Protein AF-A0A5B1B4X1-F1 (afdb_monomer_lite)

Sequence (110 aa):
MELWLKTYKQEGIEAMLIGSKPRKAKKRKITKAVHTGLSKRLNDSYQGFESYVQTVNWVIEQYGISYPYNTLREYMIDVFGCKIKQPRKSHIKKDPEAQADFLKLTKSNF

Radius of gyration: 26.23 Å; chains: 1; bounding box: 66×25×68 Å

Secondary structure (DSSP, 8-state):
--HHHHHHHHHTTHHHHS-S-PPPPPPPSS-HHHHHHHHHHHT-TTT--S-HHHHHHHHHHHH-----HHHHHHHHHHHH--------SS-TT--HHHHHHHHHHHHS--

Foldseek 3Di:
DDPVVVCCVPPNVVSVVPPDDPDPDDDQPDDPVLVVVLVVQCPDPVRHDPDLVVSQVVCCVPPVDHDDSCSSVVCCCVPVVDDDDDDDPDDPPDDPVVVVVVVVVVVVPD

Structure (mmCIF, N/CA/C/O backbone):
data_AF-A0A5B1B4X1-F1
#
_entry.id   AF-A0A5B1B4X1-F1
#
loop_
_atom_site.group_PDB
_atom_site.id
_atom_site.type_symbol
_atom_site.label_atom_id
_atom_site.label_alt_id
_atom_site.label_comp_id
_atom_site.label_asym_id
_atom_site.label_entity_id
_atom_site.label_seq_id
_atom_site.pdbx_PDB_ins_code
_atom_site.Cartn_x
_atom_site.Cartn_y
_atom_site.Cartn_z
_atom_site.occupancy
_atom_site.B_iso_or_equiv
_atom_site.auth_seq_id
_atom_site.auth_comp_id
_atom_site.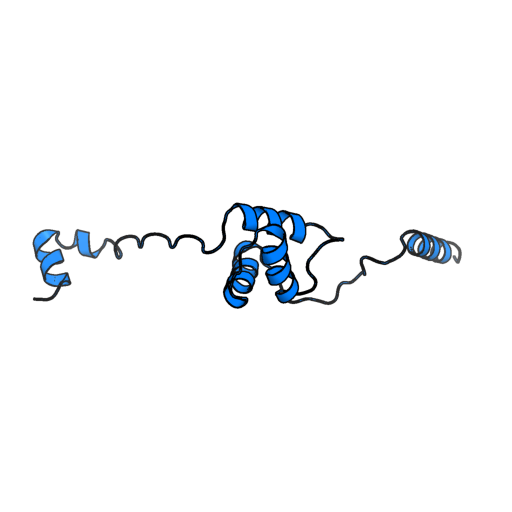auth_asym_id
_atom_site.auth_atom_id
_atom_site.pdbx_PDB_model_num
ATOM 1 N N . MET A 1 1 ? -20.967 8.606 38.315 1.00 64.44 1 MET A N 1
ATOM 2 C CA . MET A 1 1 ? -20.337 7.346 38.772 1.00 64.44 1 MET A CA 1
ATOM 3 C C . MET A 1 1 ? -19.489 6.826 37.626 1.00 64.44 1 MET A C 1
ATOM 5 O O . MET A 1 1 ? -20.021 6.701 36.530 1.00 64.44 1 MET A O 1
ATOM 9 N N . GLU A 1 2 ? -18.193 6.615 37.853 1.00 85.31 2 GLU A N 1
ATOM 10 C CA . GLU A 1 2 ? -17.231 6.230 36.810 1.00 85.31 2 GLU A CA 1
ATOM 11 C C . GLU A 1 2 ? 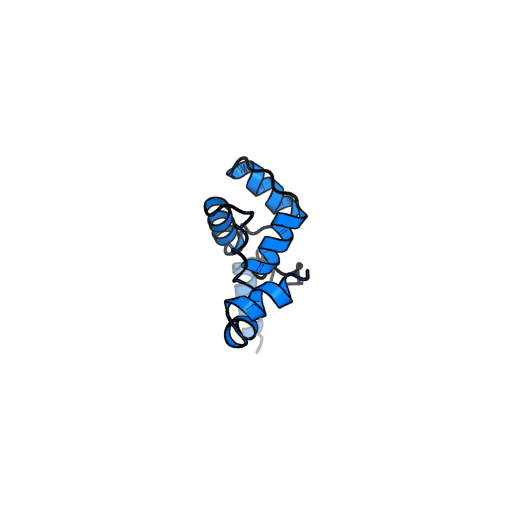-17.544 4.860 36.189 1.00 85.31 2 GLU A C 1
ATOM 13 O O . GLU A 1 2 ? -18.004 3.945 36.879 1.00 85.31 2 GLU A O 1
ATOM 18 N N . LEU A 1 3 ? -17.272 4.706 34.888 1.00 83.31 3 LEU A N 1
ATOM 19 C CA . LEU A 1 3 ? -17.616 3.497 34.126 1.00 83.31 3 LEU A CA 1
ATOM 20 C C . LEU A 1 3 ? -16.928 2.241 34.692 1.00 83.31 3 LEU A C 1
ATOM 22 O O . LEU A 1 3 ? -17.542 1.181 34.763 1.00 83.31 3 LEU A O 1
ATOM 26 N N . TRP A 1 4 ? -15.679 2.382 35.147 1.00 86.56 4 TRP A N 1
ATOM 27 C CA . TRP A 1 4 ? -14.883 1.283 35.699 1.00 86.56 4 TRP A CA 1
ATOM 28 C C . TRP A 1 4 ? -15.454 0.756 37.025 1.00 86.56 4 TRP A C 1
ATOM 30 O O . TRP A 1 4 ? -15.507 -0.452 37.235 1.00 86.56 4 TRP A O 1
ATOM 40 N N . LEU A 1 5 ? -15.970 1.637 37.893 1.00 91.25 5 LEU A N 1
ATOM 41 C CA . LEU A 1 5 ? -16.602 1.242 39.159 1.00 91.25 5 LEU A CA 1
ATOM 42 C C . LEU A 1 5 ? -17.861 0.403 38.928 1.00 91.25 5 LEU A C 1
ATOM 44 O O . LEU A 1 5 ? -18.144 -0.518 39.696 1.00 91.25 5 LEU A O 1
ATOM 48 N N . LYS A 1 6 ? -18.620 0.716 37.872 1.00 90.50 6 LYS A N 1
ATOM 49 C CA . LYS A 1 6 ? -19.806 -0.052 37.487 1.00 90.50 6 LYS A CA 1
ATOM 50 C C . LYS A 1 6 ? -19.422 -1.457 37.020 1.00 90.50 6 LYS A C 1
ATOM 52 O O . LYS A 1 6 ? -20.003 -2.418 37.516 1.00 90.50 6 LYS A O 1
ATOM 57 N N . THR A 1 7 ? -18.429 -1.575 36.138 1.00 86.81 7 THR A N 1
ATOM 58 C CA . THR A 1 7 ? -17.933 -2.875 35.656 1.00 86.81 7 THR A CA 1
ATOM 59 C C . THR A 1 7 ? -17.388 -3.720 36.804 1.00 86.81 7 THR A C 1
ATOM 61 O O . THR A 1 7 ? -17.762 -4.879 36.932 1.00 86.81 7 THR A O 1
ATOM 64 N N . TYR A 1 8 ? -16.606 -3.121 37.711 1.00 91.06 8 TYR A N 1
ATOM 65 C CA . TYR A 1 8 ? -16.084 -3.819 38.890 1.00 91.06 8 TYR A CA 1
ATOM 66 C C . TYR A 1 8 ? -17.196 -4.389 39.774 1.00 91.06 8 TYR A C 1
ATOM 68 O O . TYR A 1 8 ? -17.138 -5.543 40.185 1.00 91.06 8 TYR A O 1
ATOM 76 N N . LYS A 1 9 ? -18.232 -3.588 40.059 1.00 91.94 9 LYS A N 1
ATOM 77 C CA . LYS A 1 9 ? -19.359 -4.025 40.894 1.00 91.94 9 LYS A CA 1
ATOM 78 C C . LYS A 1 9 ? -20.184 -5.145 40.260 1.00 91.94 9 LYS A C 1
ATOM 80 O O . LYS A 1 9 ? -20.789 -5.912 40.997 1.00 91.94 9 LYS A O 1
ATOM 85 N N . GLN A 1 10 ? -20.269 -5.194 38.932 1.00 91.88 10 GLN A N 1
ATOM 86 C CA . GLN A 1 10 ? -21.113 -6.154 38.214 1.00 91.88 10 GLN A CA 1
ATOM 87 C C . GLN A 1 10 ? -20.376 -7.449 37.859 1.00 91.88 10 GLN A C 1
ATOM 89 O O . GLN A 1 10 ? -20.964 -8.520 37.950 1.00 91.88 10 GLN A O 1
ATOM 94 N N . GLU A 1 11 ? -19.111 -7.349 37.454 1.00 89.25 11 GLU A N 1
ATOM 95 C CA . GLU A 1 11 ? -18.356 -8.446 36.833 1.00 89.25 11 GLU A CA 1
ATOM 96 C C . GLU A 1 11 ? -17.070 -8.798 37.612 1.00 89.25 11 GLU A C 1
ATOM 98 O O . GLU A 1 11 ? -16.367 -9.747 37.272 1.00 89.25 11 GLU A O 1
ATOM 103 N N . GLY A 1 12 ? -16.758 -8.056 38.680 1.00 89.62 12 GLY A N 1
ATOM 104 C CA . GLY A 1 12 ? -15.622 -8.323 39.560 1.00 89.62 12 GLY A CA 1
ATOM 105 C C . GLY A 1 12 ? -14.260 -7.953 38.968 1.00 89.62 12 GLY A C 1
ATOM 106 O O . GLY A 1 12 ? -14.138 -7.206 37.994 1.00 89.62 12 GLY A O 1
ATOM 107 N N . ILE A 1 13 ? -13.202 -8.466 39.602 1.00 89.38 13 ILE A N 1
ATOM 108 C CA . ILE A 1 13 ? -11.814 -8.199 39.200 1.00 89.38 13 ILE A CA 1
ATOM 109 C C . ILE A 1 13 ? -11.432 -8.920 37.900 1.00 89.38 13 ILE A C 1
ATOM 111 O O . ILE A 1 13 ? -10.593 -8.427 37.155 1.00 89.38 13 ILE A O 1
ATOM 115 N N . GLU A 1 14 ? -12.080 -10.042 37.581 1.00 88.12 14 GLU A N 1
ATOM 116 C CA . GLU A 1 14 ? -11.803 -10.821 36.367 1.00 88.12 14 GLU A CA 1
ATOM 117 C C . GLU A 1 14 ? -12.071 -10.002 35.099 1.00 88.12 14 GLU A C 1
ATOM 119 O O . GLU A 1 14 ? -11.245 -9.976 34.187 1.00 88.12 14 GLU A O 1
ATOM 124 N N . ALA A 1 15 ? -13.162 -9.232 35.075 1.00 84.75 15 ALA A N 1
ATOM 125 C CA . ALA A 1 15 ? -13.486 -8.347 33.959 1.00 84.75 15 ALA A CA 1
ATOM 126 C C . ALA A 1 15 ? -12.505 -7.177 33.783 1.00 84.75 15 ALA A C 1
ATOM 128 O O . ALA A 1 15 ? -12.381 -6.644 32.682 1.00 84.75 15 ALA A O 1
ATOM 129 N N . MET A 1 16 ? -11.781 -6.794 34.840 1.00 83.81 16 MET A N 1
ATOM 130 C CA . MET A 1 16 ? -10.722 -5.777 34.766 1.00 83.81 16 MET A CA 1
ATOM 131 C C . MET A 1 16 ? -9.434 -6.316 34.140 1.00 83.81 16 MET A C 1
ATOM 133 O O . MET A 1 16 ? -8.640 -5.539 33.611 1.00 83.81 16 MET A O 1
ATOM 137 N N . LEU A 1 17 ? -9.220 -7.634 34.200 1.00 85.38 17 LEU A N 1
ATOM 138 C CA . LEU A 1 17 ? -8.054 -8.299 33.613 1.00 85.38 17 LEU A CA 1
ATOM 139 C C . LEU A 1 17 ? -8.240 -8.569 32.115 1.00 85.38 17 LEU A C 1
ATOM 141 O O . LEU A 1 17 ? -7.259 -8.725 31.385 1.00 85.38 17 LEU A O 1
ATOM 145 N N . ILE A 1 18 ? -9.487 -8.591 31.635 1.00 80.31 18 ILE A N 1
ATOM 146 C CA . ILE A 1 18 ? -9.789 -8.655 30.208 1.00 80.31 18 ILE A CA 1
ATOM 147 C C . ILE A 1 18 ? -9.418 -7.297 29.606 1.00 80.31 18 ILE A C 1
ATOM 149 O O . ILE A 1 18 ? -10.088 -6.289 29.833 1.00 80.31 18 ILE A O 1
ATOM 153 N N . GLY A 1 19 ? -8.331 -7.269 28.827 1.00 70.25 19 GLY A N 1
ATOM 154 C CA . GLY A 1 19 ? -7.938 -6.083 28.065 1.00 70.25 19 GLY A CA 1
ATOM 155 C C . GLY A 1 19 ? -9.123 -5.514 27.276 1.00 70.25 19 GLY A C 1
ATOM 156 O O . GLY A 1 19 ? -10.060 -6.239 26.940 1.00 70.25 19 GLY A O 1
ATOM 157 N N . SER A 1 20 ? -9.099 -4.206 26.990 1.00 71.69 20 SER A N 1
ATOM 158 C CA . SER A 1 20 ? -10.209 -3.498 26.332 1.00 71.69 20 SER A CA 1
ATOM 159 C C . SER A 1 20 ? -10.854 -4.334 25.224 1.00 71.69 20 SER A C 1
ATOM 161 O O . SER A 1 20 ? -10.124 -4.892 24.398 1.00 71.69 20 SER A O 1
ATOM 163 N N . LYS A 1 21 ? -12.197 -4.383 25.191 1.00 72.69 21 LYS A N 1
ATOM 164 C CA . LYS A 1 21 ? -12.973 -5.159 24.207 1.00 72.69 21 LYS A CA 1
ATOM 165 C C . LYS A 1 21 ? -12.316 -5.101 22.823 1.00 72.69 21 LYS A C 1
ATOM 167 O O . LYS A 1 21 ? -11.978 -3.996 22.381 1.00 72.69 21 LYS A O 1
ATOM 172 N N . PRO A 1 22 ? -12.159 -6.244 22.127 1.00 72.25 22 PRO A N 1
ATOM 173 C CA . PRO A 1 22 ? -11.440 -6.290 20.864 1.00 72.25 22 PRO A CA 1
ATOM 174 C C . PRO A 1 22 ? -12.043 -5.269 19.904 1.00 72.25 22 PRO A C 1
ATOM 176 O O . PRO A 1 22 ? -13.227 -5.319 19.553 1.00 72.25 22 PRO A O 1
ATOM 179 N N . ARG A 1 23 ? -11.231 -4.284 19.514 1.00 73.44 23 ARG A N 1
ATOM 180 C CA . ARG A 1 23 ? -11.670 -3.245 18.589 1.00 73.44 23 ARG A CA 1
ATOM 181 C C . ARG A 1 23 ? -12.005 -3.924 17.267 1.00 73.44 23 ARG A C 1
ATOM 183 O O . ARG A 1 23 ? -11.174 -4.651 16.726 1.00 73.44 23 ARG A O 1
ATOM 190 N N . LYS A 1 24 ? -13.203 -3.669 16.727 1.00 77.69 24 LYS A N 1
ATOM 191 C CA . LYS A 1 24 ? -13.566 -4.155 15.387 1.00 77.69 24 LYS A CA 1
ATOM 192 C C . LYS A 1 24 ? -12.454 -3.771 14.413 1.00 77.69 24 LYS A C 1
ATOM 194 O O . LYS A 1 24 ? -12.099 -2.591 14.320 1.00 77.69 24 LYS A O 1
ATOM 199 N N . ALA A 1 25 ? -11.912 -4.764 13.710 1.00 73.88 25 ALA A N 1
ATOM 200 C CA . ALA A 1 25 ? -10.883 -4.530 12.712 1.00 73.88 25 ALA A CA 1
ATOM 201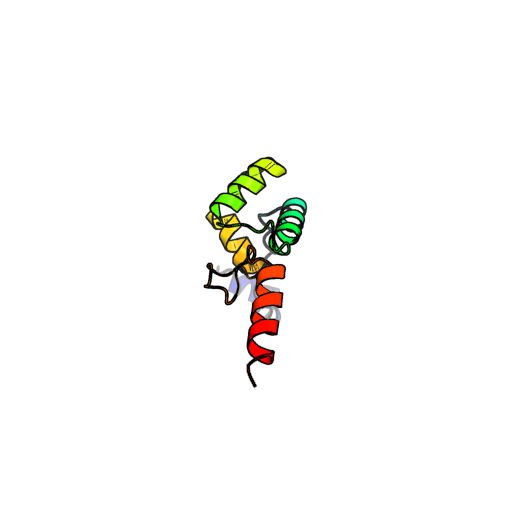 C C . ALA A 1 25 ? -11.403 -3.509 11.693 1.00 73.88 25 ALA A C 1
ATOM 203 O O . ALA A 1 25 ? -12.520 -3.630 11.177 1.00 73.88 25 ALA A O 1
ATOM 204 N N . LYS A 1 26 ? -10.610 -2.467 11.428 1.00 73.88 26 LYS A N 1
ATOM 205 C CA . LYS A 1 26 ? -10.962 -1.481 10.407 1.00 73.88 26 LYS A CA 1
ATOM 206 C C . LYS A 1 26 ? -11.057 -2.197 9.060 1.00 73.88 26 LYS A C 1
ATOM 208 O O . LYS A 1 26 ? -10.161 -2.956 8.692 1.00 73.88 26 LYS A O 1
ATOM 213 N N . LYS A 1 27 ? -12.137 -1.942 8.315 1.00 76.75 27 LYS A N 1
ATOM 214 C CA . LYS A 1 27 ? -12.255 -2.421 6.934 1.00 76.75 27 LYS A CA 1
ATOM 215 C C . LYS A 1 27 ? -11.100 -1.843 6.110 1.00 76.75 27 LYS A C 1
ATOM 217 O O . LYS A 1 27 ? -10.726 -0.683 6.292 1.00 76.75 27 LYS A O 1
ATOM 222 N N . ARG A 1 28 ? -10.530 -2.655 5.216 1.00 78.12 28 ARG A N 1
ATOM 223 C CA . ARG A 1 28 ? -9.480 -2.197 4.296 1.00 78.12 28 ARG A CA 1
ATOM 224 C C . ARG A 1 28 ? -10.061 -1.107 3.390 1.00 78.12 28 ARG A C 1
ATOM 226 O O . ARG A 1 28 ? -11.152 -1.280 2.858 1.00 78.12 28 ARG A O 1
ATOM 233 N N . LYS A 1 29 ? -9.328 -0.000 3.224 1.00 83.69 29 LYS A N 1
ATOM 234 C CA . LYS A 1 29 ? -9.734 1.126 2.360 1.00 83.69 29 LYS A CA 1
ATOM 235 C C . LYS A 1 29 ? -9.729 0.755 0.869 1.00 83.69 29 LYS A C 1
ATOM 237 O O . LYS A 1 29 ? -10.467 1.343 0.092 1.00 83.69 29 LYS A O 1
ATOM 242 N N . ILE A 1 30 ? -8.902 -0.219 0.484 1.00 90.75 30 ILE A N 1
ATOM 243 C CA . ILE A 1 30 ? -8.707 -0.657 -0.902 1.00 90.75 30 ILE A CA 1
ATOM 244 C C . ILE A 1 30 ? -9.437 -1.976 -1.153 1.00 90.75 30 ILE A C 1
ATOM 246 O O . ILE A 1 30 ? -9.400 -2.891 -0.324 1.00 90.75 30 ILE A O 1
ATOM 250 N N . THR A 1 31 ? -10.115 -2.057 -2.299 1.00 93.69 31 THR A N 1
ATOM 251 C CA . THR A 1 31 ? -10.902 -3.228 -2.700 1.00 93.69 31 THR A CA 1
ATOM 252 C C . THR A 1 31 ? -10.006 -4.411 -3.070 1.00 93.69 31 THR A C 1
ATOM 254 O O . THR A 1 31 ? -8.843 -4.260 -3.451 1.00 93.69 31 THR A O 1
ATOM 257 N N . LYS A 1 32 ? -10.561 -5.628 -2.989 1.00 93.50 32 LYS A N 1
ATOM 258 C CA . LYS A 1 32 ? -9.826 -6.857 -3.323 1.00 93.50 32 LYS A CA 1
ATOM 259 C C . LYS A 1 32 ? -9.378 -6.882 -4.793 1.00 93.50 32 LYS A C 1
ATOM 261 O O . LYS A 1 32 ? -8.263 -7.308 -5.064 1.00 93.50 32 LYS A O 1
ATOM 266 N N . ALA A 1 33 ? -10.204 -6.371 -5.710 1.00 94.81 33 ALA A N 1
ATOM 267 C CA . ALA A 1 33 ? -9.881 -6.294 -7.137 1.00 94.81 33 ALA A CA 1
ATOM 268 C C . ALA A 1 33 ? -8.649 -5.415 -7.408 1.00 94.81 33 ALA A C 1
ATOM 270 O O . ALA A 1 33 ? -7.715 -5.856 -8.077 1.00 94.81 33 ALA A O 1
ATOM 271 N N . VAL A 1 34 ? -8.609 -4.218 -6.810 1.00 95.25 34 VAL A N 1
ATOM 272 C CA . VAL A 1 34 ? -7.473 -3.291 -6.927 1.00 95.25 34 VAL A CA 1
ATOM 273 C C . VAL A 1 34 ? -6.216 -3.899 -6.308 1.00 95.25 34 VAL A C 1
ATOM 275 O O . VAL A 1 34 ? -5.153 -3.858 -6.921 1.00 95.25 34 VAL A O 1
ATOM 278 N N . HIS A 1 35 ? -6.325 -4.534 -5.136 1.00 94.94 35 HIS A N 1
ATOM 279 C CA . HIS A 1 35 ? -5.197 -5.237 -4.514 1.00 94.94 35 HIS A CA 1
ATOM 280 C C . HIS A 1 35 ? -4.597 -6.303 -5.444 1.00 94.94 35 HIS A C 1
ATOM 282 O O . HIS A 1 35 ? -3.382 -6.343 -5.632 1.00 94.94 35 HIS A O 1
ATOM 288 N N . THR A 1 36 ? -5.435 -7.150 -6.048 1.00 95.56 36 THR A N 1
ATOM 289 C CA . THR A 1 36 ? -4.971 -8.194 -6.970 1.00 95.56 36 THR A CA 1
ATOM 290 C C . THR A 1 36 ? -4.318 -7.602 -8.221 1.00 95.56 36 THR A C 1
ATOM 292 O O . THR A 1 36 ? -3.282 -8.106 -8.651 1.00 95.56 36 THR A O 1
ATOM 295 N N . GLY A 1 37 ? -4.871 -6.524 -8.782 1.00 95.00 37 GLY A N 1
ATOM 296 C CA . GLY A 1 37 ? -4.265 -5.825 -9.917 1.00 95.00 37 GLY A CA 1
ATOM 297 C C . GLY A 1 37 ? -2.897 -5.234 -9.598 1.00 95.00 37 GLY A C 1
ATOM 298 O O . GLY A 1 37 ? -1.934 -5.469 -10.327 1.00 95.00 37 GLY A O 1
ATOM 299 N N . LEU A 1 38 ? -2.799 -4.524 -8.470 1.00 94.50 38 LEU A N 1
ATOM 300 C CA . LEU A 1 38 ? -1.542 -3.953 -7.988 1.00 94.50 38 LEU A CA 1
ATOM 301 C C . LEU A 1 38 ? -0.489 -5.039 -7.760 1.00 94.50 38 LEU A C 1
ATOM 303 O O . LEU A 1 38 ? 0.644 -4.884 -8.203 1.00 94.50 38 LEU A O 1
ATOM 307 N N . SER A 1 39 ? -0.865 -6.152 -7.124 1.00 94.38 39 SER A N 1
ATOM 308 C CA . SER A 1 39 ? 0.044 -7.272 -6.866 1.00 94.38 39 SER A CA 1
ATOM 309 C C . SER A 1 39 ? 0.598 -7.879 -8.157 1.00 94.38 39 SER A C 1
ATOM 311 O O . SER A 1 39 ? 1.801 -8.113 -8.251 1.00 94.38 39 SER A O 1
ATOM 313 N N . LYS A 1 40 ? -0.248 -8.089 -9.174 1.00 93.56 40 LYS A N 1
ATOM 314 C CA . LYS A 1 40 ? 0.203 -8.605 -10.476 1.00 93.56 40 LYS 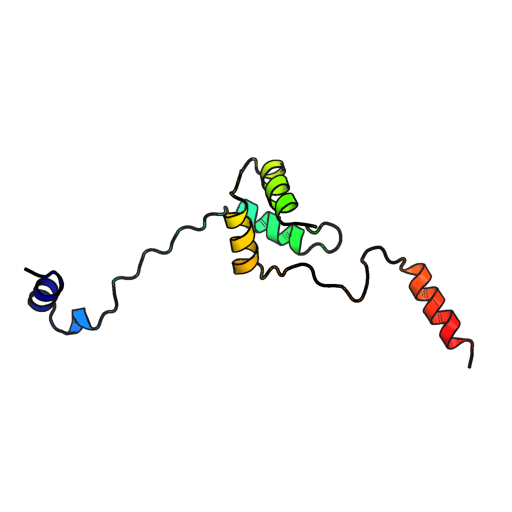A CA 1
ATOM 315 C C . LYS A 1 40 ? 1.191 -7.651 -11.139 1.00 93.56 40 LYS A C 1
ATOM 317 O O . LYS A 1 40 ? 2.273 -8.071 -11.529 1.00 93.56 40 LYS A O 1
ATOM 322 N N . ARG A 1 41 ? 0.842 -6.365 -11.214 1.00 92.62 41 ARG A N 1
ATOM 323 C CA . ARG A 1 41 ? 1.650 -5.370 -11.924 1.00 92.62 41 ARG A CA 1
ATOM 324 C C . ARG A 1 41 ? 2.969 -5.042 -11.220 1.00 92.62 41 ARG A C 1
ATOM 326 O O . ARG A 1 41 ? 3.970 -4.816 -11.883 1.00 92.62 41 ARG A O 1
ATOM 333 N N . LEU A 1 42 ? 2.996 -5.039 -9.887 1.00 90.12 42 LEU A N 1
ATOM 334 C CA . LEU A 1 42 ? 4.223 -4.804 -9.114 1.00 90.12 42 LEU A CA 1
ATOM 335 C C . LEU A 1 42 ? 5.249 -5.936 -9.246 1.00 90.12 42 LEU A C 1
ATOM 337 O O . LEU A 1 42 ? 6.444 -5.678 -9.118 1.00 90.12 42 LEU A O 1
ATOM 341 N N . ASN A 1 43 ? 4.792 -7.165 -9.488 1.00 88.00 43 ASN A N 1
ATOM 342 C CA . ASN A 1 43 ? 5.665 -8.319 -9.697 1.00 88.00 43 ASN A CA 1
ATOM 343 C C . ASN A 1 43 ? 6.160 -8.448 -11.148 1.00 88.00 43 ASN A C 1
ATOM 345 O O . ASN A 1 43 ? 7.006 -9.295 -11.425 1.00 88.00 43 ASN A O 1
ATOM 349 N N . ASP A 1 44 ? 5.670 -7.609 -12.063 1.00 87.44 44 ASP A N 1
ATOM 350 C CA . ASP A 1 44 ? 6.157 -7.538 -13.437 1.00 87.44 44 ASP A CA 1
ATOM 351 C C . ASP A 1 44 ? 7.393 -6.623 -13.513 1.00 87.44 44 ASP A C 1
ATOM 353 O O . ASP A 1 44 ? 7.347 -5.430 -13.193 1.00 87.44 44 ASP A O 1
ATOM 357 N N . SER A 1 45 ? 8.526 -7.186 -13.937 1.00 78.88 45 SER A N 1
ATOM 358 C CA . SER A 1 45 ? 9.793 -6.463 -14.072 1.00 78.88 45 SER A CA 1
ATOM 359 C C . SER A 1 45 ? 9.797 -5.446 -15.218 1.00 78.88 45 SER A C 1
ATOM 361 O O . SER A 1 45 ? 10.573 -4.487 -15.156 1.00 78.88 45 SER A O 1
ATOM 363 N N . TYR A 1 46 ? 8.940 -5.619 -16.225 1.00 81.38 46 TYR A N 1
ATOM 364 C CA . TYR A 1 46 ? 8.852 -4.768 -17.412 1.00 81.38 46 TYR A CA 1
ATOM 365 C C . TYR A 1 46 ? 7.753 -3.713 -17.292 1.00 81.38 46 TYR A C 1
ATOM 367 O O . TYR A 1 46 ? 7.933 -2.594 -17.771 1.00 81.38 46 TYR A O 1
ATOM 375 N N . GLN A 1 47 ? 6.635 -4.048 -16.643 1.00 83.94 47 GLN A N 1
ATOM 376 C CA . GLN A 1 47 ? 5.451 -3.178 -16.564 1.00 83.94 47 GLN A CA 1
ATOM 377 C C . GLN A 1 47 ? 5.191 -2.580 -15.174 1.00 83.94 47 GLN A C 1
ATOM 379 O O . GLN A 1 47 ? 4.083 -2.103 -14.897 1.00 83.94 47 GLN A O 1
ATOM 384 N N . GLY A 1 48 ? 6.200 -2.575 -14.301 1.00 85.12 48 GLY A N 1
ATOM 385 C CA . GLY A 1 48 ? 6.113 -1.972 -12.973 1.00 85.12 48 GLY A CA 1
ATOM 386 C C . GLY A 1 48 ? 5.828 -0.462 -12.987 1.00 85.12 48 GLY A C 1
ATOM 387 O O . GLY A 1 48 ? 5.936 0.217 -14.007 1.00 85.12 48 GLY A O 1
ATOM 388 N N . PHE A 1 49 ? 5.469 0.080 -11.821 1.00 88.88 49 PHE A N 1
ATOM 389 C CA . PHE A 1 49 ? 5.227 1.515 -11.660 1.00 88.88 49 PHE A CA 1
ATOM 390 C C . PHE A 1 49 ? 6.531 2.302 -11.497 1.00 88.88 49 PHE A C 1
ATOM 392 O O . PHE A 1 49 ? 7.440 1.914 -10.757 1.00 88.88 49 PHE A O 1
ATOM 399 N N . GLU A 1 50 ? 6.597 3.461 -12.139 1.00 85.56 50 GLU A N 1
ATOM 400 C CA . GLU A 1 50 ? 7.696 4.413 -12.019 1.00 85.56 50 GLU A CA 1
ATOM 401 C C . GLU A 1 50 ? 7.556 5.311 -10.789 1.00 85.56 50 GLU A C 1
ATOM 403 O O . GLU A 1 50 ? 8.568 5.675 -10.181 1.00 85.56 50 GLU A O 1
ATOM 408 N N . SER A 1 51 ? 6.318 5.665 -10.433 1.00 89.25 51 SER A N 1
ATOM 409 C CA . SER A 1 51 ? 5.982 6.530 -9.302 1.00 89.25 51 SER A CA 1
ATOM 410 C C . SER A 1 51 ? 4.622 6.169 -8.699 1.00 89.25 51 SER A C 1
ATOM 412 O O . SER A 1 51 ? 3.769 5.577 -9.355 1.00 89.25 51 SER A O 1
ATOM 414 N N . TYR A 1 52 ? 4.386 6.591 -7.455 1.00 92.50 52 TYR A N 1
ATOM 415 C CA . TYR A 1 52 ? 3.083 6.430 -6.801 1.00 92.50 52 TYR A CA 1
ATOM 416 C C . TYR A 1 52 ? 1.969 7.244 -7.474 1.00 92.50 52 TYR A C 1
ATOM 418 O O . TYR A 1 52 ? 0.810 6.844 -7.424 1.00 92.50 52 TYR A O 1
ATOM 426 N N . VAL A 1 53 ? 2.307 8.362 -8.127 1.00 93.50 53 VAL A N 1
ATOM 427 C CA . VAL A 1 53 ? 1.340 9.159 -8.899 1.00 93.50 53 VAL A CA 1
ATOM 428 C C . VAL A 1 53 ? 0.835 8.352 -10.093 1.00 93.50 53 VAL A C 1
ATOM 430 O O . VAL A 1 53 ? -0.369 8.282 -10.324 1.00 93.50 53 VAL A O 1
ATOM 433 N N . GLN A 1 54 ? 1.741 7.657 -10.787 1.00 93.75 54 GLN A N 1
ATOM 434 C CA . GLN A 1 54 ? 1.365 6.746 -11.866 1.00 93.75 54 GLN A CA 1
ATOM 435 C C . GLN A 1 54 ? 0.457 5.622 -11.358 1.00 93.75 54 GLN A C 1
ATOM 437 O O . GLN A 1 54 ? -0.495 5.255 -12.041 1.00 93.75 54 GLN A O 1
ATOM 442 N N . THR A 1 55 ? 0.705 5.099 -10.154 1.00 93.88 55 THR A N 1
ATOM 443 C CA . THR A 1 55 ? -0.179 4.096 -9.553 1.00 93.88 55 THR A CA 1
ATOM 444 C C . THR A 1 55 ? -1.592 4.640 -9.342 1.00 93.88 55 THR A C 1
ATOM 446 O O . THR A 1 55 ? -2.552 3.949 -9.670 1.00 93.88 55 THR A O 1
ATOM 449 N N . VAL A 1 56 ? -1.741 5.864 -8.819 1.00 95.50 56 VAL A N 1
ATOM 450 C CA . VAL A 1 56 ? -3.064 6.482 -8.613 1.00 95.50 56 VAL A CA 1
ATOM 451 C C . VAL A 1 56 ? -3.810 6.605 -9.939 1.00 95.50 56 VAL A C 1
ATOM 453 O O . VAL A 1 56 ? -4.941 6.133 -10.037 1.00 95.50 56 VAL A O 1
ATOM 456 N N . ASN A 1 57 ? -3.157 7.154 -10.966 1.00 96.06 57 ASN A N 1
ATOM 457 C CA . ASN A 1 57 ? -3.756 7.304 -12.293 1.00 96.06 57 ASN A CA 1
ATOM 458 C C . ASN A 1 57 ? -4.146 5.950 -12.888 1.00 96.06 57 ASN A C 1
ATOM 460 O O . ASN A 1 57 ? -5.257 5.787 -13.377 1.00 96.06 57 ASN A O 1
ATOM 464 N N . TRP A 1 58 ? -3.285 4.942 -12.755 1.00 96.06 58 TRP A N 1
ATOM 465 C CA . TRP A 1 58 ? -3.590 3.608 -13.256 1.00 96.06 58 TRP A CA 1
ATOM 466 C C . TRP A 1 58 ? -4.792 2.965 -12.559 1.00 96.06 58 TRP A C 1
ATOM 468 O O . TRP A 1 58 ? -5.596 2.298 -13.206 1.00 96.06 58 TRP A O 1
ATOM 478 N N . VAL A 1 59 ? -4.941 3.152 -11.243 1.00 96.19 59 VAL A N 1
ATOM 479 C CA . VAL A 1 59 ? -6.116 2.631 -10.530 1.00 96.19 59 VAL A CA 1
ATOM 480 C C . VAL A 1 59 ? -7.393 3.331 -11.005 1.00 96.19 59 VAL A C 1
ATOM 482 O O . VAL A 1 59 ? -8.421 2.670 -11.157 1.00 96.19 59 VAL A O 1
ATOM 485 N N . ILE A 1 60 ? -7.318 4.630 -11.302 1.00 96.44 60 ILE A N 1
ATOM 486 C CA . ILE A 1 60 ? -8.429 5.383 -11.894 1.00 96.44 60 ILE A CA 1
ATOM 487 C C . ILE A 1 60 ? -8.762 4.838 -13.288 1.00 96.44 60 ILE A C 1
ATOM 489 O O . ILE A 1 60 ? -9.920 4.537 -13.553 1.00 96.44 60 ILE A O 1
ATOM 493 N N . GLU A 1 61 ? -7.768 4.645 -14.150 1.00 96.50 61 GLU A N 1
ATOM 494 C CA . GLU A 1 61 ? -7.962 4.162 -15.524 1.00 96.50 61 GLU A CA 1
ATOM 495 C C . GLU A 1 61 ? -8.525 2.736 -15.585 1.00 96.50 61 GLU A C 1
ATOM 497 O O . GLU A 1 61 ? -9.406 2.457 -16.391 1.00 96.50 61 GLU A O 1
ATOM 502 N N . GLN A 1 62 ? -8.030 1.822 -14.746 1.00 96.00 62 GLN A N 1
ATOM 503 C CA . GLN A 1 62 ? -8.416 0.406 -14.817 1.00 96.00 62 GLN A CA 1
ATOM 504 C C . GLN A 1 62 ? -9.673 0.062 -14.026 1.00 96.00 62 GLN A C 1
ATOM 506 O O . GLN A 1 62 ? -10.382 -0.878 -14.380 1.00 96.00 62 GLN A O 1
ATOM 511 N N . TYR A 1 63 ? -9.925 0.768 -12.924 1.00 95.38 63 TYR A N 1
ATOM 512 C CA . TYR A 1 63 ? -11.012 0.426 -12.006 1.00 95.38 63 TYR A CA 1
ATOM 513 C C . TYR A 1 63 ? -12.055 1.534 -11.866 1.00 95.38 63 TYR A C 1
ATOM 515 O O . TYR A 1 63 ? -13.087 1.295 -11.244 1.00 95.38 63 TYR A O 1
ATOM 523 N N . GLY A 1 64 ? -11.807 2.737 -12.395 1.00 95.31 64 GLY A N 1
ATOM 524 C CA . GLY A 1 64 ? -12.694 3.890 -12.222 1.00 95.31 64 GLY A CA 1
ATOM 525 C C . GLY A 1 64 ? -12.751 4.408 -10.782 1.00 95.31 64 GLY A C 1
ATOM 526 O O . GLY A 1 64 ? -13.669 5.145 -10.430 1.00 95.31 64 GLY A O 1
ATOM 527 N N . ILE A 1 65 ? -11.808 4.005 -9.919 1.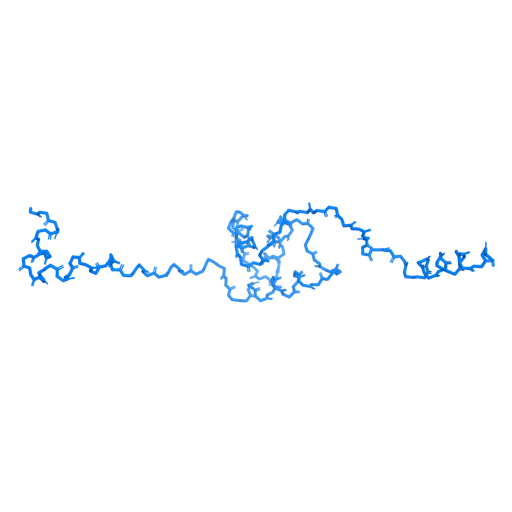00 93.69 65 ILE A N 1
ATOM 528 C CA . ILE A 1 65 ? -11.809 4.353 -8.494 1.00 93.69 65 ILE A CA 1
ATOM 529 C C . ILE A 1 65 ? -10.689 5.350 -8.214 1.00 93.69 65 ILE A C 1
ATOM 531 O O . ILE A 1 65 ? -9.511 5.043 -8.388 1.00 93.69 65 ILE A O 1
ATOM 535 N N . SER A 1 66 ? -11.056 6.524 -7.706 1.00 94.31 66 SER A N 1
ATOM 536 C CA . SER A 1 66 ? -10.093 7.515 -7.231 1.00 94.31 66 SER A CA 1
ATOM 537 C C . SER A 1 66 ? -9.777 7.292 -5.755 1.00 94.31 66 SER A C 1
ATOM 539 O O . SER A 1 66 ? -10.651 7.390 -4.891 1.00 94.31 66 SER A O 1
ATOM 541 N N . TYR A 1 67 ? -8.513 6.988 -5.462 1.00 93.69 67 TYR A N 1
ATOM 542 C CA . TYR A 1 67 ? -7.995 6.939 -4.098 1.00 93.69 67 TYR A CA 1
ATOM 543 C C . TYR A 1 67 ? -7.108 8.152 -3.818 1.00 93.69 67 TYR A C 1
ATOM 545 O O . TYR A 1 67 ? -6.287 8.511 -4.665 1.00 93.69 67 TYR A O 1
ATOM 553 N N . PRO A 1 68 ? -7.174 8.736 -2.606 1.00 95.25 68 PRO A N 1
ATOM 554 C CA . PRO A 1 68 ? -6.199 9.734 -2.192 1.00 95.25 68 PRO A CA 1
ATOM 555 C C . PRO A 1 68 ? -4.783 9.162 -2.268 1.00 95.25 68 PRO A C 1
ATOM 557 O O . PRO A 1 68 ? -4.536 8.050 -1.791 1.00 95.25 68 PRO A O 1
ATOM 560 N N . TYR A 1 69 ? -3.848 9.956 -2.789 1.00 95.00 69 TYR A N 1
ATOM 561 C CA . TYR A 1 69 ? -2.446 9.570 -2.970 1.00 95.00 69 TYR A CA 1
ATOM 562 C C . TYR A 1 69 ? -1.836 8.927 -1.716 1.00 95.00 69 TYR A C 1
ATOM 564 O O . TYR A 1 69 ? -1.300 7.821 -1.785 1.00 95.00 69 TYR A O 1
ATOM 572 N N . ASN A 1 70 ? -1.993 9.569 -0.551 1.00 94.88 70 ASN A N 1
ATOM 573 C CA . ASN A 1 70 ? -1.449 9.063 0.714 1.00 94.88 70 ASN A CA 1
ATOM 574 C C . ASN A 1 70 ? -2.014 7.686 1.075 1.00 94.88 70 ASN A C 1
ATOM 576 O O . ASN A 1 70 ? -1.264 6.815 1.495 1.00 94.88 70 ASN A O 1
ATOM 580 N N . THR A 1 71 ? -3.309 7.450 0.834 1.00 93.94 71 THR A N 1
ATOM 581 C CA . THR A 1 71 ? -3.942 6.159 1.142 1.00 93.94 71 THR A CA 1
ATOM 582 C C . THR A 1 71 ? -3.365 5.038 0.287 1.00 93.94 71 THR A C 1
ATOM 584 O O . THR A 1 71 ? -3.082 3.963 0.810 1.00 93.94 71 THR A O 1
ATOM 587 N N . LEU A 1 72 ? -3.182 5.276 -1.014 1.00 94.12 72 LEU A N 1
ATOM 588 C CA . LEU A 1 72 ? -2.630 4.264 -1.913 1.00 94.12 72 LEU A CA 1
ATOM 589 C C . LEU A 1 72 ? -1.146 4.020 -1.620 1.00 94.12 72 LEU A C 1
ATOM 591 O O . LEU A 1 72 ? -0.715 2.872 -1.547 1.00 94.12 72 LEU A O 1
ATOM 595 N N . ARG A 1 73 ? -0.383 5.093 -1.388 1.00 93.56 73 ARG A N 1
ATOM 596 C CA . ARG A 1 73 ? 1.041 5.024 -1.047 1.00 93.56 73 ARG A CA 1
ATOM 597 C C . ARG A 1 73 ? 1.282 4.266 0.259 1.00 93.56 73 ARG A C 1
ATOM 599 O O . ARG A 1 73 ? 2.083 3.338 0.262 1.00 93.56 73 ARG A O 1
ATOM 606 N N . GLU A 1 74 ? 0.614 4.650 1.347 1.00 93.19 74 GLU A N 1
ATOM 607 C CA . GLU A 1 74 ? 0.732 3.978 2.652 1.00 93.19 74 GLU A CA 1
ATOM 608 C C . GLU A 1 74 ? 0.361 2.504 2.530 1.00 93.19 74 GLU A C 1
ATOM 610 O O . GLU A 1 74 ? 1.118 1.634 2.945 1.00 93.19 74 GLU A O 1
ATOM 615 N N . TYR A 1 75 ? -0.743 2.210 1.843 1.00 93.81 75 TYR A N 1
ATOM 616 C CA . TYR A 1 75 ? -1.162 0.834 1.624 1.00 93.81 75 TYR A CA 1
ATOM 617 C C . TYR A 1 75 ? -0.126 0.004 0.862 1.00 93.81 75 TYR A C 1
ATOM 619 O O . TYR A 1 75 ? 0.115 -1.149 1.212 1.00 93.81 75 TYR A O 1
ATOM 627 N N . MET A 1 76 ? 0.488 0.566 -0.181 1.00 92.81 76 MET A N 1
ATOM 628 C CA . MET A 1 76 ? 1.526 -0.134 -0.935 1.00 92.81 76 MET A CA 1
ATOM 629 C C . MET A 1 76 ? 2.766 -0.420 -0.085 1.00 92.81 76 MET A C 1
ATOM 631 O O . MET A 1 76 ? 3.360 -1.490 -0.217 1.00 92.81 76 MET A O 1
ATOM 635 N N . ILE A 1 77 ? 3.143 0.506 0.797 1.00 92.62 77 ILE A N 1
ATOM 636 C CA . ILE A 1 77 ? 4.258 0.316 1.731 1.00 92.62 77 ILE A CA 1
ATOM 637 C C . ILE A 1 77 ? 3.907 -0.775 2.750 1.00 92.62 77 ILE A C 1
ATOM 639 O O . ILE A 1 77 ? 4.670 -1.726 2.896 1.00 92.62 77 ILE A O 1
ATOM 643 N N . ASP A 1 78 ? 2.739 -0.690 3.386 1.00 91.50 78 ASP A N 1
ATOM 644 C CA . ASP A 1 78 ? 2.338 -1.598 4.466 1.00 91.50 78 ASP A CA 1
ATOM 645 C C . ASP A 1 78 ? 2.071 -3.029 3.977 1.00 91.50 78 ASP A C 1
ATOM 647 O O . ASP A 1 78 ? 2.382 -3.996 4.670 1.00 91.50 78 ASP A O 1
ATOM 651 N N . VAL A 1 79 ? 1.465 -3.182 2.793 1.00 92.31 79 VAL A N 1
ATOM 652 C CA . VAL A 1 79 ? 0.990 -4.486 2.297 1.00 92.31 79 VAL A CA 1
ATOM 653 C C . VAL A 1 79 ? 1.969 -5.145 1.335 1.00 92.31 79 VAL A C 1
ATOM 655 O O . VAL A 1 79 ? 2.138 -6.361 1.388 1.00 92.31 79 VAL A O 1
ATOM 658 N N . PHE A 1 80 ? 2.595 -4.374 0.444 1.00 91.75 80 PHE A N 1
ATOM 659 C CA . PHE A 1 80 ? 3.527 -4.912 -0.554 1.00 91.75 80 PHE A CA 1
ATOM 660 C C . PHE A 1 80 ? 4.993 -4.650 -0.196 1.00 91.75 80 PHE A C 1
ATOM 662 O O . PHE A 1 80 ? 5.882 -5.091 -0.923 1.00 91.75 80 PHE A O 1
ATOM 669 N N . GLY A 1 81 ? 5.270 -3.931 0.897 1.00 90.31 81 GLY A N 1
ATOM 670 C CA . GLY A 1 81 ? 6.637 -3.601 1.291 1.00 90.31 81 GLY A CA 1
ATOM 671 C C . GLY A 1 81 ? 7.341 -2.692 0.284 1.00 90.31 81 GLY A C 1
ATOM 672 O O . GLY A 1 81 ? 8.567 -2.757 0.162 1.00 90.31 81 GLY A O 1
ATOM 673 N N . CYS A 1 82 ? 6.593 -1.884 -0.482 1.00 88.94 82 CYS A N 1
ATOM 674 C CA . CYS A 1 82 ? 7.175 -1.011 -1.498 1.00 88.94 82 CYS A CA 1
ATOM 675 C C . CYS A 1 82 ? 8.175 -0.034 -0.867 1.00 88.94 82 CYS A C 1
ATOM 677 O O . CYS A 1 82 ? 7.875 0.660 0.103 1.00 88.94 82 CYS A O 1
ATOM 679 N N . LYS A 1 83 ? 9.372 0.050 -1.451 1.00 83.19 83 LYS A N 1
ATOM 680 C CA . LYS A 1 83 ? 10.433 0.965 -1.016 1.00 83.19 83 LYS A CA 1
ATOM 681 C C . LYS A 1 83 ? 10.600 2.098 -2.019 1.00 83.19 83 LYS A C 1
ATOM 683 O O . LYS A 1 83 ? 10.277 1.958 -3.198 1.00 83.19 83 LYS A O 1
ATOM 688 N N . ILE A 1 84 ? 11.118 3.229 -1.542 1.00 75.25 84 ILE A N 1
ATOM 689 C CA . ILE A 1 84 ? 11.547 4.334 -2.409 1.00 75.25 84 ILE A CA 1
ATOM 690 C C . ILE A 1 84 ? 12.544 3.782 -3.435 1.00 75.25 84 ILE A C 1
ATOM 692 O O . ILE A 1 84 ? 13.353 2.919 -3.087 1.00 75.25 84 ILE A O 1
ATOM 696 N N . LYS A 1 85 ? 12.483 4.264 -4.687 1.00 71.12 85 LYS A N 1
ATOM 697 C CA . LYS A 1 85 ? 13.405 3.850 -5.758 1.00 71.12 85 LYS A CA 1
ATOM 698 C C . LYS A 1 85 ? 14.848 3.859 -5.249 1.00 71.12 85 LYS A C 1
ATOM 700 O O . LYS A 1 85 ? 15.316 4.857 -4.712 1.00 71.12 85 LYS A O 1
ATOM 705 N N . GLN A 1 86 ? 15.530 2.736 -5.443 1.00 71.69 86 GLN A N 1
ATOM 706 C CA . GLN A 1 86 ? 16.954 2.574 -5.172 1.00 71.69 86 GLN A CA 1
ATOM 707 C C . GLN A 1 86 ? 17.697 2.347 -6.496 1.00 71.69 86 GLN A C 1
ATOM 709 O O . GLN A 1 86 ? 17.109 1.758 -7.417 1.00 71.69 86 GLN A O 1
ATOM 714 N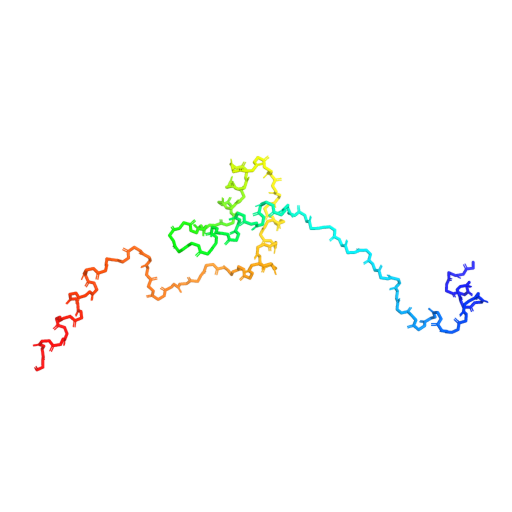 N . PRO A 1 87 ? 18.969 2.774 -6.609 1.00 77.06 87 PRO A N 1
ATOM 715 C CA . PRO A 1 87 ? 19.816 2.424 -7.742 1.00 77.06 87 PRO A CA 1
ATOM 716 C C . PRO A 1 87 ? 19.888 0.902 -7.890 1.00 77.06 87 PRO A C 1
ATOM 718 O O . PRO A 1 87 ? 20.121 0.183 -6.919 1.00 77.06 87 PRO A O 1
ATOM 721 N N . ARG A 1 88 ? 19.667 0.394 -9.104 1.00 73.69 88 ARG A N 1
ATOM 722 C CA . ARG A 1 88 ? 19.770 -1.041 -9.398 1.00 73.69 88 ARG A CA 1
ATOM 723 C C . ARG A 1 88 ? 21.124 -1.336 -10.032 1.00 73.69 88 ARG A C 1
ATOM 725 O O . ARG A 1 88 ? 21.585 -0.574 -10.876 1.00 73.69 88 ARG A O 1
ATOM 732 N N . LYS A 1 89 ? 21.724 -2.477 -9.678 1.00 75.75 89 LYS A N 1
ATOM 733 C CA . LYS A 1 89 ? 23.003 -2.949 -10.247 1.00 75.75 89 LYS A CA 1
ATOM 734 C C . LYS A 1 89 ? 22.939 -3.135 -11.771 1.00 75.75 89 LYS A C 1
ATOM 736 O O . LYS A 1 89 ? 23.938 -2.978 -12.467 1.00 75.75 89 LYS A O 1
ATOM 741 N N . SER A 1 90 ? 21.765 -3.473 -12.299 1.00 78.56 90 SER A N 1
ATOM 742 C CA . SER A 1 90 ? 21.508 -3.623 -13.729 1.00 78.56 90 SER A CA 1
ATOM 743 C C . SER A 1 90 ? 20.214 -2.915 -14.126 1.00 78.56 90 SER A C 1
ATOM 745 O O . SER A 1 90 ? 19.285 -2.764 -13.330 1.00 78.56 90 SER A O 1
ATOM 747 N N . HIS A 1 91 ? 20.174 -2.456 -15.375 1.00 80.06 91 HIS A N 1
ATOM 748 C CA . HIS A 1 91 ? 19.016 -1.799 -15.964 1.00 80.06 91 HIS A CA 1
ATOM 749 C C . HIS A 1 91 ? 18.204 -2.815 -16.782 1.00 80.06 91 HIS A C 1
ATOM 751 O O . HIS A 1 91 ? 18.800 -3.644 -17.465 1.00 80.06 91 HIS A O 1
ATOM 757 N N . ILE A 1 92 ? 16.865 -2.741 -16.747 1.00 76.88 92 ILE A N 1
ATOM 758 C CA . ILE A 1 92 ? 15.974 -3.682 -17.463 1.00 76.88 92 ILE A CA 1
ATOM 759 C C . ILE A 1 92 ? 16.182 -3.634 -18.985 1.00 76.88 92 ILE A C 1
ATOM 761 O O . ILE A 1 92 ? 16.068 -4.649 -19.655 1.00 76.88 92 ILE A O 1
ATOM 765 N N . LYS A 1 93 ? 16.524 -2.456 -19.524 1.00 78.81 93 LYS A N 1
ATOM 766 C CA . LYS A 1 93 ? 16.755 -2.237 -20.964 1.00 78.81 93 LYS A CA 1
ATOM 767 C C . LYS A 1 93 ? 18.159 -2.637 -21.444 1.00 78.81 93 LYS A C 1
ATOM 769 O O . LYS A 1 93 ? 18.568 -2.190 -22.508 1.00 78.81 93 LYS A O 1
ATOM 774 N N . LYS A 1 94 ? 18.948 -3.366 -20.647 1.00 81.69 94 LYS A N 1
ATOM 775 C CA . LYS A 1 94 ? 20.246 -3.849 -21.136 1.00 81.69 94 LYS A CA 1
ATOM 776 C C . LYS A 1 94 ? 20.012 -4.894 -22.221 1.00 81.69 94 LYS A C 1
ATOM 778 O O . LYS A 1 94 ? 19.211 -5.800 -22.020 1.00 81.69 94 LYS A O 1
ATOM 783 N N . ASP A 1 95 ? 20.756 -4.776 -23.311 1.00 82.06 95 ASP A N 1
ATOM 784 C CA . ASP A 1 95 ? 20.759 -5.770 -24.372 1.00 82.06 95 ASP A CA 1
ATOM 785 C C . ASP A 1 95 ? 21.396 -7.085 -23.866 1.00 82.06 95 ASP A C 1
ATOM 787 O O . ASP A 1 95 ? 22.511 -7.055 -23.321 1.00 82.06 95 ASP A O 1
ATOM 791 N N . PRO A 1 96 ? 20.688 -8.227 -23.956 1.00 81.69 96 PRO A N 1
ATOM 792 C CA . PRO A 1 96 ? 21.246 -9.533 -23.625 1.00 81.69 96 PRO A CA 1
ATOM 793 C C . PRO A 1 96 ? 22.424 -9.917 -24.526 1.00 81.69 96 PRO A C 1
ATOM 795 O O . PRO A 1 96 ? 23.362 -10.557 -24.047 1.00 81.69 96 PRO A O 1
ATOM 798 N N . GLU A 1 97 ? 22.396 -9.513 -25.798 1.00 81.75 97 GLU A N 1
ATOM 799 C CA . GLU A 1 97 ? 23.398 -9.903 -26.794 1.00 81.75 97 GLU A CA 1
ATOM 800 C C . GLU A 1 97 ? 24.733 -9.191 -26.529 1.00 81.75 97 GLU A C 1
ATOM 802 O O . GLU A 1 97 ? 25.757 -9.847 -26.319 1.00 81.75 97 GLU A O 1
ATOM 807 N N . ALA A 1 98 ? 24.700 -7.871 -26.318 1.00 81.56 98 ALA A N 1
ATOM 808 C CA . ALA A 1 98 ? 25.872 -7.101 -25.894 1.00 81.56 98 ALA A CA 1
ATOM 809 C C . ALA A 1 98 ? 26.513 -7.599 -24.576 1.00 81.56 98 ALA A C 1
ATOM 811 O O . ALA A 1 98 ? 27.732 -7.513 -24.398 1.00 81.56 98 ALA A O 1
ATOM 812 N N . GLN A 1 99 ? 25.724 -8.134 -23.631 1.00 79.94 99 GLN A N 1
ATOM 813 C CA . GLN A 1 99 ? 26.275 -8.745 -22.410 1.00 79.94 99 GLN A CA 1
ATOM 814 C C . GLN A 1 99 ? 27.017 -10.051 -22.699 1.00 79.94 99 GLN A C 1
ATOM 816 O O . GLN A 1 99 ? 28.067 -10.302 -22.099 1.00 79.94 99 GLN A O 1
ATOM 821 N N . ALA A 1 100 ? 26.478 -10.878 -23.597 1.00 81.56 100 ALA A N 1
ATOM 822 C CA . ALA A 1 100 ? 27.106 -12.132 -23.987 1.00 81.56 100 ALA A CA 1
ATOM 823 C C . ALA A 1 100 ? 28.438 -11.882 -24.706 1.00 81.56 100 ALA A C 1
ATOM 825 O O . ALA A 1 100 ? 29.422 -12.567 -24.424 1.00 81.56 100 ALA A O 1
ATOM 826 N N . ASP A 1 101 ? 28.498 -10.873 -25.573 1.00 84.69 101 ASP A N 1
ATOM 827 C CA . ASP A 1 101 ? 29.702 -10.562 -26.347 1.00 84.69 101 ASP A CA 1
ATOM 828 C C . ASP A 1 101 ? 30.829 -9.976 -25.494 1.00 84.69 101 ASP A C 1
ATOM 830 O O . ASP A 1 101 ? 31.981 -10.397 -25.622 1.00 84.69 101 ASP A O 1
ATOM 834 N N . PHE A 1 102 ? 30.508 -9.108 -24.529 1.00 77.44 102 PHE A N 1
ATOM 835 C CA . PHE A 1 102 ? 31.488 -8.627 -23.550 1.00 77.44 102 PHE A CA 1
ATOM 836 C C . PHE A 1 102 ? 32.145 -9.779 -22.763 1.00 77.44 102 PHE A C 1
ATOM 838 O O . PHE A 1 102 ? 33.356 -9.782 -22.511 1.00 77.44 102 PHE A O 1
ATOM 845 N N . LEU A 1 103 ? 31.357 -10.793 -22.393 1.00 75.88 103 LEU A N 1
ATOM 846 C CA . LEU A 1 103 ? 31.848 -11.945 -21.636 1.00 75.88 103 LEU A CA 1
ATOM 847 C C . LEU A 1 103 ? 32.715 -12.893 -22.485 1.00 75.88 103 LEU A C 1
ATOM 849 O O . LEU A 1 103 ? 33.572 -13.589 -21.941 1.00 75.88 103 LEU A O 1
ATOM 853 N N . LYS A 1 104 ? 32.514 -12.927 -23.809 1.00 79.69 104 LYS A N 1
ATOM 854 C CA . LYS A 1 104 ? 33.374 -13.676 -24.743 1.00 79.69 104 LYS A CA 1
ATOM 855 C C . LYS A 1 104 ? 34.718 -12.970 -24.936 1.00 79.69 104 LYS A C 1
ATOM 857 O O . LYS A 1 104 ? 35.757 -13.622 -24.853 1.00 79.69 104 LYS A O 1
ATOM 862 N N . LEU A 1 105 ? 34.705 -11.645 -25.116 1.00 70.19 105 LEU A N 1
ATOM 863 C CA . LEU A 1 105 ? 35.911 -10.836 -25.343 1.00 70.19 105 LEU A CA 1
ATOM 864 C C . LEU A 1 105 ? 36.920 -10.950 -24.186 1.00 70.19 105 LEU A C 1
ATOM 866 O O . LEU A 1 105 ? 38.127 -10.998 -24.395 1.00 70.19 105 LEU A O 1
ATOM 870 N N . THR A 1 106 ? 36.422 -11.036 -22.952 1.00 67.44 106 THR A N 1
ATOM 871 C CA . THR A 1 106 ? 37.249 -11.127 -21.737 1.00 67.44 106 THR A CA 1
ATOM 872 C C . THR A 1 106 ? 37.933 -12.483 -21.547 1.00 67.44 106 THR A C 1
ATOM 874 O O . THR A 1 106 ? 38.999 -12.532 -20.940 1.00 67.44 106 THR A O 1
ATOM 877 N N . LYS A 1 107 ? 37.373 -13.578 -22.077 1.00 61.00 107 LYS A N 1
ATOM 878 C CA . LYS A 1 107 ? 37.975 -14.922 -21.982 1.00 61.00 107 LYS A CA 1
ATOM 879 C C . LYS A 1 107 ? 39.028 -15.206 -23.054 1.00 61.00 107 LYS A C 1
ATOM 881 O O . LYS A 1 107 ? 39.810 -16.128 -22.883 1.00 61.00 107 LYS A O 1
ATOM 886 N N . SER A 1 108 ? 39.033 -14.441 -24.144 1.00 57.00 108 SER A N 1
ATOM 887 C CA . SER A 1 108 ? 39.928 -14.651 -25.289 1.00 57.00 108 SER A CA 1
ATOM 888 C C . SER A 1 108 ? 41.305 -13.989 -25.142 1.00 57.00 108 SER A C 1
ATOM 890 O O . SER A 1 108 ? 42.159 -14.201 -25.995 1.00 57.00 108 SER A O 1
ATOM 892 N N . ASN A 1 109 ? 41.517 -13.172 -24.105 1.00 53.47 109 ASN A N 1
ATOM 893 C CA . ASN A 1 109 ? 42.743 -12.388 -23.904 1.00 53.47 109 ASN A CA 1
ATOM 894 C C . ASN A 1 109 ? 43.705 -12.994 -22.860 1.00 53.47 109 ASN A C 1
ATOM 896 O O . ASN A 1 109 ? 44.476 -12.253 -22.250 1.00 53.47 109 ASN A O 1
ATOM 900 N N . PHE A 1 110 ? 43.660 -14.311 -22.644 1.00 45.47 110 PHE A N 1
ATOM 901 C CA . PHE A 1 110 ? 44.613 -15.052 -21.809 1.00 45.47 110 PHE A CA 1
ATOM 902 C C . PHE A 1 110 ? 45.221 -16.217 -22.582 1.00 45.47 110 PHE A C 1
ATOM 904 O O . PHE A 1 110 ? 44.455 -16.890 -23.308 1.00 45.47 110 PHE A O 1
#

pLDDT: mean 85.11, std 10.14, range [45.47, 96.5]